Protein AF-A0A1V5YV78-F1 (afdb_monomer_lite)

Sequence (128 aa):
MWKCIFEYSPKGIAVPDFEVKQLAAEYVKYIDKHLKYDGWANYHEESPVFFYSTSNIFFALKERVAIGELSCDSLIFRFNGKDISINEYGAITDWPEGFCDIETQLCESTLRAASARRRVKIFEAEDR

Foldseek 3Di:
DAAAEEEADQPADEDDLVCLLVVLVVVLVVLCVVVVPDPPPCPPPDHHYHYYNAQSNLVSNLVCLLVPSDPQVRYWYHYPNDTFGAHSNSDGPPDDPPRSCVVVVVVVVVVVVVVVVVVVVVVVVVVD

Radius of gyration: 19.91 Å; chains: 1; bounding box: 60×26×55 Å

Structure (mmCIF, N/CA/C/O backbone):
data_AF-A0A1V5YV78-F1
#
_entry.id   AF-A0A1V5YV78-F1
#
loop_
_atom_site.group_PDB
_atom_site.id
_atom_site.type_symbol
_atom_site.label_atom_id
_atom_site.label_alt_id
_atom_site.label_comp_id
_atom_site.label_asym_id
_atom_site.label_entity_id
_atom_site.label_seq_id
_atom_site.pdbx_PDB_ins_code
_atom_site.Cartn_x
_atom_site.Cartn_y
_atom_site.Cartn_z
_atom_site.occupancy
_atom_site.B_iso_or_equiv
_atom_site.auth_seq_id
_atom_site.auth_comp_id
_atom_site.auth_asym_id
_atom_site.auth_atom_id
_atom_site.pdbx_PDB_model_num
ATOM 1 N N . MET A 1 1 ? -19.103 -4.126 11.417 1.00 70.00 1 MET A N 1
ATOM 2 C CA . MET A 1 1 ? -17.849 -4.097 12.198 1.00 70.00 1 MET A CA 1
ATOM 3 C C . MET A 1 1 ? -17.013 -2.969 11.631 1.00 70.00 1 MET A C 1
ATOM 5 O O . MET A 1 1 ? -16.877 -2.915 10.416 1.00 70.00 1 MET A O 1
ATOM 9 N N . TRP A 1 2 ? -16.570 -2.045 12.477 1.00 84.69 2 TRP A N 1
ATOM 10 C CA . TRP A 1 2 ? -15.800 -0.870 12.071 1.00 84.69 2 TRP A CA 1
ATOM 11 C C . TRP A 1 2 ? -14.431 -1.282 11.514 1.00 84.69 2 TRP A C 1
ATOM 13 O O . TRP A 1 2 ? -13.787 -2.163 12.086 1.00 84.69 2 TRP A O 1
ATOM 23 N N . LYS A 1 3 ? -14.009 -0.676 10.398 1.00 90.12 3 LYS A N 1
ATOM 24 C CA . LYS A 1 3 ? -12.705 -0.914 9.763 1.00 90.12 3 LYS A CA 1
ATOM 25 C C . LYS A 1 3 ? -12.141 0.388 9.205 1.00 90.12 3 LYS A C 1
ATOM 27 O O . LYS A 1 3 ? -12.896 1.235 8.745 1.00 90.12 3 LYS A O 1
ATOM 32 N N . CYS A 1 4 ? -10.822 0.520 9.156 1.00 94.94 4 CYS A N 1
ATOM 33 C CA . CYS A 1 4 ? -10.189 1.586 8.382 1.00 94.94 4 CYS A CA 1
ATOM 34 C C . CYS A 1 4 ? -10.087 1.190 6.910 1.00 94.94 4 CYS A C 1
ATOM 36 O O . CYS A 1 4 ? -9.495 0.163 6.580 1.00 94.94 4 CYS A O 1
ATOM 38 N N . ILE A 1 5 ? -10.620 2.016 6.017 1.00 96.81 5 ILE A N 1
ATOM 39 C CA . ILE A 1 5 ? -10.534 1.799 4.575 1.00 96.81 5 ILE A CA 1
ATOM 40 C C . ILE A 1 5 ? -9.398 2.659 4.026 1.00 96.81 5 ILE A C 1
ATOM 42 O O . ILE A 1 5 ? -9.388 3.875 4.201 1.00 96.81 5 ILE A O 1
ATOM 46 N N . PHE A 1 6 ? -8.452 2.036 3.334 1.00 98.00 6 PHE A N 1
ATOM 47 C CA . PHE A 1 6 ? -7.372 2.722 2.632 1.00 98.00 6 PHE A CA 1
ATOM 48 C C . PHE A 1 6 ? -7.597 2.572 1.135 1.00 98.00 6 PHE A C 1
ATOM 50 O O . PHE A 1 6 ? -7.525 1.469 0.599 1.00 98.00 6 PHE A O 1
ATOM 57 N N . GLU A 1 7 ? -7.897 3.669 0.454 1.00 98.06 7 GLU A N 1
ATOM 58 C CA . GLU A 1 7 ? -8.224 3.674 -0.964 1.00 98.06 7 GLU A CA 1
ATOM 59 C C . GLU A 1 7 ? -7.041 4.136 -1.809 1.00 98.06 7 GLU A C 1
ATOM 61 O O . GLU A 1 7 ? -6.530 5.245 -1.637 1.00 98.06 7 GLU A O 1
ATOM 66 N N . TYR A 1 8 ? -6.629 3.288 -2.752 1.00 97.88 8 TYR A N 1
ATOM 67 C CA . TYR A 1 8 ? -5.649 3.634 -3.769 1.00 97.88 8 TYR A CA 1
ATOM 68 C C . TYR A 1 8 ? -6.337 4.399 -4.896 1.00 97.88 8 TYR A C 1
ATOM 70 O O . TYR A 1 8 ? -7.199 3.869 -5.599 1.00 97.88 8 TYR A O 1
ATOM 78 N N . SER A 1 9 ? -5.985 5.673 -5.034 1.00 96.44 9 SER A N 1
ATOM 79 C CA . SER A 1 9 ? -6.666 6.613 -5.915 1.00 96.44 9 SER A CA 1
ATOM 80 C C . SER A 1 9 ? -5.701 7.676 -6.437 1.00 96.44 9 SER A C 1
ATOM 82 O O . SER A 1 9 ? -4.895 8.204 -5.670 1.00 96.44 9 SER A O 1
ATOM 84 N N . PRO A 1 10 ? -5.826 8.100 -7.709 1.00 93.88 10 PRO A N 1
ATOM 85 C CA . PRO A 1 10 ? -5.000 9.173 -8.268 1.00 93.88 10 PRO A CA 1
ATOM 86 C C . PRO A 1 10 ? -5.218 10.529 -7.580 1.00 93.88 10 PRO A C 1
ATOM 88 O O . PRO A 1 10 ? -4.406 11.434 -7.739 1.00 93.88 10 PRO A O 1
ATOM 91 N N . LYS A 1 11 ? -6.312 10.689 -6.825 1.00 94.19 11 LYS A N 1
ATOM 92 C CA . LYS A 1 11 ? -6.609 11.900 -6.041 1.00 94.19 11 LYS A CA 1
ATOM 93 C C . LYS A 1 11 ? -6.129 11.805 -4.588 1.00 94.19 11 LYS A C 1
ATOM 95 O O . LYS A 1 11 ? -6.386 12.719 -3.810 1.00 94.19 11 LYS A O 1
ATOM 100 N N . GLY A 1 12 ? -5.504 10.691 -4.211 1.00 96.25 12 GLY A N 1
ATOM 101 C CA . GLY A 1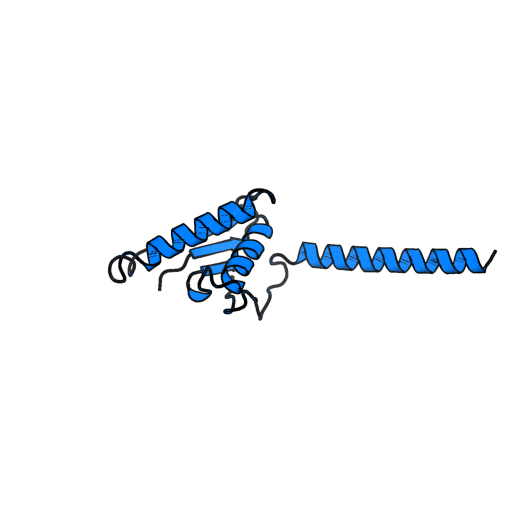 12 ? -5.027 10.450 -2.859 1.00 96.25 12 GLY A CA 1
ATOM 102 C C . GLY A 1 12 ? -3.738 11.195 -2.525 1.00 96.25 12 GLY A C 1
ATOM 103 O O . GLY A 1 12 ? -3.035 11.715 -3.395 1.00 96.25 12 GLY A O 1
ATOM 104 N N . ILE A 1 13 ? -3.409 11.207 -1.240 1.00 96.88 13 ILE A N 1
ATOM 105 C CA . ILE A 1 13 ? -2.185 11.809 -0.717 1.00 96.88 13 ILE A CA 1
ATOM 106 C C . ILE A 1 13 ? -0.989 10.955 -1.153 1.00 96.88 13 ILE A C 1
ATOM 108 O O . ILE A 1 13 ? -1.032 9.726 -1.079 1.00 96.88 13 ILE A O 1
ATOM 112 N N . ALA A 1 14 ? 0.074 11.603 -1.623 1.00 97.12 14 ALA A N 1
ATOM 113 C CA . ALA A 1 14 ? 1.352 10.944 -1.852 1.00 97.12 14 ALA A CA 1
ATOM 114 C C . ALA A 1 14 ? 2.155 10.963 -0.549 1.00 97.12 14 ALA A C 1
ATOM 116 O O . ALA A 1 14 ? 2.296 12.018 0.070 1.00 97.12 14 ALA A O 1
ATOM 117 N N . VAL A 1 15 ? 2.676 9.810 -0.137 1.00 96.31 15 VAL A N 1
ATOM 118 C CA . VAL A 1 15 ? 3.473 9.685 1.091 1.00 96.31 15 VAL A CA 1
ATOM 119 C C . VAL A 1 15 ? 4.946 9.556 0.711 1.00 96.31 15 VAL A C 1
ATOM 121 O O . VAL A 1 15 ? 5.270 8.694 -0.106 1.00 96.31 15 VAL A O 1
ATOM 124 N N . PRO A 1 16 ? 5.859 10.362 1.273 1.00 96.12 16 PRO A N 1
ATOM 125 C CA . PRO A 1 16 ? 7.292 10.163 1.087 1.00 96.12 16 PRO A CA 1
ATOM 126 C C . PRO A 1 16 ? 7.791 8.872 1.752 1.00 96.12 16 PRO A C 1
ATOM 128 O O . PRO A 1 16 ? 7.380 8.522 2.860 1.00 96.12 16 PRO A O 1
ATOM 131 N N . ASP A 1 17 ? 8.751 8.193 1.124 1.00 94.44 17 ASP A N 1
ATOM 132 C CA . ASP A 1 17 ? 9.270 6.907 1.620 1.00 94.44 17 ASP A CA 1
ATOM 133 C C . ASP A 1 17 ? 9.911 6.997 3.014 1.00 94.44 17 ASP A C 1
ATOM 135 O O . ASP A 1 17 ? 9.876 6.038 3.783 1.00 94.44 17 ASP A O 1
ATOM 139 N N . PHE A 1 18 ? 10.470 8.155 3.372 1.00 95.88 18 PHE A N 1
ATOM 140 C CA . PHE A 1 18 ? 11.075 8.377 4.688 1.00 95.88 18 PHE A CA 1
ATOM 141 C C . PHE A 1 18 ? 10.044 8.629 5.805 1.00 95.88 18 PHE A C 1
ATOM 143 O O . PHE A 1 18 ? 10.411 8.586 6.976 1.00 95.88 18 PHE A O 1
ATOM 150 N N . GLU A 1 19 ? 8.765 8.835 5.473 1.00 96.69 19 GLU A N 1
ATOM 151 C CA . GLU A 1 19 ? 7.679 9.079 6.440 1.00 96.69 19 GLU A CA 1
ATOM 152 C C . GLU A 1 19 ? 6.735 7.876 6.579 1.00 96.69 19 GLU A C 1
ATOM 154 O O . GLU A 1 19 ? 6.080 7.702 7.609 1.00 96.69 19 GLU A O 1
ATOM 159 N N . VAL A 1 20 ? 6.689 6.995 5.573 1.00 97.19 20 VAL A N 1
ATOM 160 C CA . VAL A 1 20 ? 5.671 5.938 5.462 1.00 97.19 20 VAL A CA 1
ATOM 161 C C . VAL A 1 20 ? 5.620 4.995 6.668 1.00 97.19 20 VAL A C 1
ATOM 163 O O . VAL A 1 20 ? 4.541 4.606 7.119 1.00 97.19 20 VAL A O 1
ATOM 166 N N . LYS A 1 21 ? 6.778 4.655 7.248 1.00 96.75 21 LYS A N 1
ATOM 167 C CA . LYS A 1 21 ? 6.849 3.760 8.414 1.00 96.75 21 LYS A CA 1
ATOM 168 C C . LYS A 1 21 ? 6.295 4.404 9.677 1.00 96.75 21 LYS A C 1
ATOM 170 O O . LYS A 1 21 ? 5.683 3.696 10.482 1.00 96.75 21 LYS A O 1
ATOM 175 N N . GLN A 1 22 ? 6.521 5.707 9.847 1.00 97.62 22 GLN A N 1
ATOM 176 C CA . GLN A 1 22 ? 5.971 6.473 10.958 1.00 97.62 22 GLN A CA 1
ATOM 177 C C . GLN A 1 22 ? 4.455 6.596 10.802 1.00 97.62 22 GLN A C 1
ATOM 179 O O . GLN A 1 22 ? 3.728 6.265 11.735 1.00 97.62 22 GLN A O 1
ATOM 184 N N . LEU A 1 23 ? 3.985 6.966 9.611 1.00 97.88 23 LEU A N 1
ATOM 185 C CA . LEU A 1 23 ? 2.559 7.079 9.315 1.00 97.88 23 LEU A CA 1
ATOM 186 C C . LEU A 1 23 ? 1.814 5.755 9.558 1.00 97.88 23 LEU A C 1
ATOM 188 O O . LEU A 1 23 ? 0.774 5.734 10.211 1.00 97.88 23 LEU A O 1
ATOM 192 N N . ALA A 1 24 ? 2.369 4.623 9.115 1.00 97.75 24 ALA A N 1
ATOM 193 C CA . ALA A 1 24 ? 1.789 3.309 9.394 1.00 97.75 24 ALA A CA 1
ATOM 194 C C . ALA A 1 24 ? 1.697 3.015 10.905 1.00 97.75 24 ALA A C 1
ATOM 196 O O . ALA A 1 24 ? 0.696 2.472 11.367 1.00 97.75 24 ALA A O 1
ATOM 197 N N . ALA A 1 25 ? 2.702 3.407 11.696 1.00 97.50 25 ALA A N 1
ATOM 198 C CA . ALA A 1 25 ? 2.667 3.249 13.152 1.00 97.50 25 ALA A CA 1
ATOM 199 C C . ALA A 1 25 ? 1.625 4.166 13.824 1.00 97.50 25 ALA A C 1
ATOM 201 O O . ALA A 1 25 ? 1.020 3.791 14.831 1.00 97.50 25 ALA A O 1
ATOM 202 N N . GLU A 1 26 ? 1.390 5.360 13.280 1.00 97.50 26 GLU A N 1
ATOM 203 C CA . GLU A 1 26 ? 0.309 6.248 13.723 1.00 97.50 26 GLU A CA 1
ATOM 204 C C . GLU A 1 26 ? -1.066 5.636 13.434 1.00 97.50 26 GLU A C 1
ATOM 206 O O . GLU A 1 26 ? -1.942 5.675 14.301 1.00 97.50 26 GLU A O 1
ATOM 211 N N . TYR A 1 27 ? -1.231 4.973 12.286 1.00 97.00 27 TYR A N 1
ATOM 212 C CA . TYR A 1 27 ? -2.450 4.227 11.975 1.00 97.00 27 TYR A CA 1
ATOM 213 C C . TYR A 1 27 ? -2.702 3.052 12.909 1.00 97.00 27 TYR A C 1
ATOM 215 O O . TYR A 1 27 ? -3.842 2.869 13.328 1.00 97.00 27 TYR A O 1
ATOM 223 N N . VAL A 1 28 ? -1.664 2.303 13.292 1.00 96.06 28 VAL A N 1
ATOM 224 C CA . VAL A 1 28 ? -1.797 1.245 14.307 1.00 96.06 28 VAL A CA 1
ATOM 225 C C . VAL A 1 28 ? -2.374 1.825 15.597 1.00 96.06 28 VAL A C 1
ATOM 227 O O . VAL A 1 28 ? -3.389 1.341 16.087 1.00 96.06 28 VAL A O 1
ATOM 230 N N . LYS A 1 29 ? -1.805 2.927 16.106 1.00 94.62 29 LYS A N 1
ATOM 231 C CA . LYS A 1 29 ? -2.306 3.600 17.320 1.00 94.62 29 LYS A CA 1
ATOM 232 C C . LYS A 1 29 ? -3.740 4.104 17.159 1.00 94.62 29 LYS A C 1
ATOM 234 O O . LYS A 1 29 ? -4.534 3.996 18.093 1.00 94.62 29 LYS A O 1
ATOM 239 N N . TYR A 1 30 ? -4.058 4.684 16.002 1.00 92.62 30 TYR A N 1
ATOM 240 C CA . TYR A 1 30 ? -5.396 5.177 15.689 1.00 92.62 30 TYR A CA 1
ATOM 241 C C . TYR A 1 30 ? -6.416 4.035 15.714 1.00 92.62 30 TYR A C 1
ATOM 243 O O . TYR A 1 30 ? -7.412 4.133 16.427 1.00 92.62 30 TYR A O 1
ATOM 251 N N . ILE A 1 31 ? -6.146 2.941 15.005 1.00 91.69 31 ILE A N 1
ATOM 252 C CA . ILE A 1 31 ? -7.025 1.770 14.927 1.00 91.69 31 ILE A CA 1
ATOM 253 C C . ILE A 1 31 ? -7.194 1.138 16.309 1.00 91.69 31 ILE A C 1
ATOM 255 O O . ILE A 1 31 ? -8.321 0.956 16.765 1.00 91.69 31 ILE A O 1
ATOM 259 N N . ASP A 1 32 ? -6.096 0.904 17.027 1.00 88.69 32 ASP A N 1
ATOM 260 C CA . ASP A 1 32 ? -6.117 0.350 18.382 1.00 88.69 32 ASP A CA 1
ATOM 261 C C . ASP A 1 32 ? -6.994 1.160 19.333 1.00 88.69 32 ASP A C 1
ATOM 263 O O . ASP A 1 32 ? -7.732 0.592 20.139 1.00 88.69 32 ASP A O 1
ATOM 267 N N . LYS A 1 33 ? -6.928 2.493 19.250 1.00 86.50 33 LYS A N 1
ATOM 268 C CA . LYS A 1 33 ? -7.750 3.378 20.077 1.00 86.50 33 LYS A CA 1
ATOM 269 C C . LYS A 1 33 ? -9.243 3.173 19.800 1.00 86.50 33 LYS A C 1
ATOM 271 O O . LYS A 1 33 ? -10.003 3.093 20.759 1.00 86.50 33 LYS A O 1
ATOM 276 N N . HIS A 1 34 ? -9.646 3.058 18.534 1.00 82.06 34 HIS A N 1
ATOM 277 C CA . HIS A 1 34 ? -11.054 2.879 18.145 1.00 82.06 34 HIS A CA 1
ATOM 278 C C . HIS A 1 34 ? -11.563 1.451 18.396 1.00 82.06 34 HIS A C 1
ATOM 280 O O . HIS A 1 34 ? -12.759 1.252 18.588 1.00 82.06 34 HIS A O 1
ATOM 286 N N . LEU A 1 35 ? -10.671 0.457 18.451 1.00 78.81 35 LEU A N 1
ATOM 287 C CA . LEU A 1 35 ? -11.031 -0.918 18.810 1.00 78.81 35 LEU A CA 1
ATOM 288 C C . LEU A 1 35 ? -11.086 -1.154 20.330 1.00 78.81 35 LEU A C 1
ATOM 290 O O . LEU A 1 35 ? -11.900 -1.950 20.791 1.00 78.81 35 LEU A O 1
ATOM 294 N N . LYS A 1 36 ? -10.226 -0.490 21.119 1.00 69.31 36 LYS A N 1
ATOM 295 C CA . LYS A 1 36 ? -10.152 -0.651 22.588 1.00 69.31 36 LYS A CA 1
ATOM 296 C C . LYS A 1 36 ? -11.188 0.181 23.345 1.00 69.31 36 LYS A C 1
ATOM 298 O O . LYS A 1 36 ? -11.625 -0.242 24.413 1.00 69.31 36 LYS A O 1
ATOM 303 N N . TYR A 1 37 ? -11.562 1.351 22.828 1.00 59.59 37 TYR A N 1
ATOM 304 C CA . TYR A 1 37 ? -12.576 2.210 23.438 1.00 59.59 37 TYR A CA 1
ATOM 305 C C . TYR A 1 37 ? -13.947 1.953 22.788 1.00 59.59 37 TYR A C 1
ATOM 307 O O . TYR A 1 37 ? -14.239 2.458 21.711 1.00 59.59 37 TYR A O 1
ATOM 315 N N . ASP A 1 38 ? -14.761 1.167 23.498 1.00 50.84 38 ASP A N 1
ATOM 316 C CA . ASP A 1 38 ? -16.199 0.906 23.326 1.00 50.84 38 ASP A CA 1
ATOM 317 C C . ASP A 1 38 ? -16.684 0.021 22.163 1.00 50.84 38 ASP A C 1
ATOM 319 O O . ASP A 1 38 ? -17.126 0.474 21.107 1.00 50.84 38 ASP A O 1
ATOM 323 N N . GLY A 1 39 ? -16.846 -1.270 22.480 1.00 50.12 39 GLY A N 1
ATOM 324 C CA . GLY A 1 39 ? -17.637 -2.239 21.708 1.00 50.12 39 GLY A CA 1
ATOM 325 C C . GLY A 1 39 ? -19.151 -1.958 21.626 1.00 50.12 39 GLY A C 1
ATOM 326 O O . GLY A 1 39 ? -19.878 -2.786 21.085 1.00 50.12 39 GLY A O 1
ATOM 327 N N . TRP A 1 40 ? -19.633 -0.817 22.139 1.00 47.94 40 TRP A N 1
ATOM 328 C CA . TRP A 1 40 ? -21.029 -0.358 22.027 1.00 47.94 40 TRP A CA 1
ATOM 329 C C . TRP A 1 40 ? -21.182 1.033 21.377 1.00 47.94 40 TRP A C 1
ATOM 331 O O . TRP A 1 40 ? -22.211 1.280 20.755 1.00 47.94 40 TRP A O 1
ATOM 341 N N . ALA A 1 4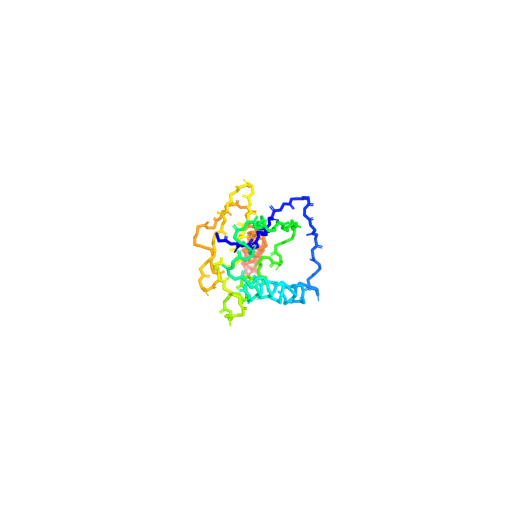1 ? -20.180 1.922 21.452 1.00 51.78 41 ALA A N 1
ATOM 342 C CA . ALA A 1 41 ? -20.262 3.282 20.897 1.00 51.78 41 ALA A CA 1
ATOM 343 C C . ALA A 1 41 ? -19.965 3.338 19.385 1.00 51.78 41 ALA A C 1
ATOM 345 O O . ALA A 1 41 ? -20.593 4.108 18.663 1.00 51.78 41 ALA A O 1
ATOM 346 N N . ASN A 1 42 ? -19.098 2.453 18.878 1.00 52.88 42 ASN A N 1
ATOM 347 C CA . ASN A 1 42 ? -18.655 2.477 17.474 1.00 52.88 42 ASN A CA 1
ATOM 348 C C . ASN A 1 42 ? -19.496 1.583 16.544 1.00 52.88 42 ASN A C 1
ATOM 350 O O . ASN A 1 42 ? -19.141 1.372 15.386 1.00 52.88 42 ASN A O 1
ATOM 354 N N . TYR A 1 43 ? -20.627 1.048 17.021 1.00 52.19 43 TYR A N 1
ATOM 355 C CA . TYR A 1 43 ? -21.522 0.225 16.192 1.00 52.19 43 TYR A CA 1
ATOM 356 C C . TYR A 1 43 ? -22.220 1.037 15.086 1.00 52.19 43 TYR A C 1
ATOM 358 O O . TYR A 1 43 ? -22.679 0.465 14.097 1.00 52.19 43 TYR A O 1
ATOM 366 N N . HIS A 1 44 ? -22.277 2.362 15.253 1.00 54.56 44 HIS A N 1
ATOM 367 C CA . HIS A 1 44 ? -22.906 3.308 14.330 1.00 54.56 44 HIS A CA 1
ATOM 368 C C . HIS A 1 44 ? -21.918 4.279 13.669 1.00 54.56 44 HIS A C 1
ATOM 370 O O . HIS A 1 44 ? -22.350 5.114 12.878 1.00 54.56 44 HIS A O 1
ATOM 376 N N . GLU A 1 45 ? -20.617 4.190 13.968 1.00 70.81 45 GLU A N 1
ATOM 377 C CA . GLU A 1 45 ? -19.623 5.018 13.286 1.00 70.81 45 GLU A CA 1
ATOM 378 C C . GLU A 1 45 ? -19.340 4.478 11.884 1.00 70.81 45 GLU A C 1
ATOM 380 O O . GLU A 1 45 ? -19.087 3.285 11.680 1.00 70.81 45 GLU A O 1
ATOM 385 N N . GLU A 1 46 ? -19.366 5.383 10.908 1.00 80.25 46 GLU A N 1
ATOM 386 C CA . GLU A 1 46 ? -18.933 5.070 9.556 1.00 80.25 46 GLU A CA 1
ATOM 387 C C . GLU A 1 46 ? -17.437 4.739 9.553 1.00 80.25 46 GLU A C 1
ATOM 389 O O . GLU A 1 46 ? -16.620 5.374 10.220 1.00 80.25 46 GLU A O 1
ATOM 394 N N . SER A 1 47 ? -17.080 3.708 8.788 1.00 88.62 47 SER A N 1
ATOM 395 C CA . SER A 1 47 ? -15.689 3.307 8.597 1.00 88.62 47 SER A CA 1
ATOM 396 C C . SER A 1 47 ? -14.916 4.437 7.909 1.00 88.62 47 SER A C 1
ATOM 398 O O . SER A 1 47 ? -15.310 4.835 6.807 1.00 88.62 47 SER A O 1
ATOM 400 N N . PRO A 1 48 ? -13.838 4.970 8.514 1.00 92.88 48 PRO A N 1
ATOM 401 C CA . PRO A 1 48 ? -13.098 6.071 7.918 1.00 92.88 48 PRO A CA 1
ATOM 402 C C . PRO A 1 48 ? -12.425 5.620 6.622 1.00 92.88 48 PRO A C 1
ATOM 404 O O . PRO A 1 48 ? -11.931 4.494 6.522 1.00 92.88 48 PRO A O 1
ATOM 407 N N . VAL A 1 49 ? -12.382 6.524 5.641 1.00 95.62 49 VAL A N 1
ATOM 408 C CA . VAL A 1 49 ? -11.735 6.296 4.344 1.00 95.62 49 VAL A CA 1
ATOM 409 C C . VAL A 1 49 ? -10.553 7.246 4.190 1.00 95.62 49 VAL A C 1
ATOM 411 O O . VAL A 1 49 ? -10.709 8.466 4.253 1.00 95.62 49 VAL A O 1
ATOM 414 N N . PHE A 1 50 ? -9.370 6.685 3.959 1.00 97.31 50 PHE A N 1
ATOM 415 C CA . PHE A 1 50 ? -8.132 7.417 3.710 1.00 97.31 50 PHE A CA 1
ATOM 416 C C . PHE A 1 50 ? -7.682 7.194 2.270 1.00 97.31 50 PHE A C 1
ATOM 418 O O . PHE A 1 50 ? -7.548 6.055 1.833 1.00 97.31 50 PHE A O 1
ATOM 425 N N . PHE A 1 51 ? -7.424 8.273 1.534 1.00 97.94 51 PHE A N 1
ATOM 426 C CA . PHE A 1 51 ? -7.081 8.208 0.113 1.00 97.94 51 PHE A CA 1
ATOM 427 C C . PHE A 1 51 ? -5.583 8.399 -0.095 1.00 97.94 51 PHE A C 1
ATOM 429 O O . PHE A 1 51 ? -5.024 9.414 0.326 1.00 97.94 51 PHE A O 1
ATOM 436 N N . TYR A 1 52 ? -4.959 7.478 -0.824 1.00 98.06 52 TYR A N 1
ATOM 437 C CA . TYR A 1 52 ? -3.527 7.480 -1.105 1.00 98.06 52 TYR A CA 1
ATOM 438 C C . TYR A 1 52 ? -3.236 7.261 -2.587 1.00 98.06 52 TYR A C 1
ATOM 440 O O . TYR A 1 52 ? -3.905 6.468 -3.244 1.00 98.06 52 TYR A O 1
ATOM 448 N N . SER A 1 53 ? -2.238 7.969 -3.114 1.00 96.62 53 SER A N 1
ATOM 449 C CA . SER A 1 53 ? -1.811 7.876 -4.520 1.00 96.62 53 SER A CA 1
ATOM 450 C C . SER A 1 53 ? -0.480 7.147 -4.708 1.00 96.62 53 SER A C 1
ATOM 452 O O . SER A 1 53 ? -0.084 6.877 -5.842 1.00 96.62 53 SER A O 1
ATOM 454 N N . THR A 1 54 ? 0.191 6.767 -3.618 1.00 95.94 54 THR A N 1
ATOM 455 C CA . THR A 1 54 ? 1.441 5.995 -3.627 1.00 95.94 54 THR A CA 1
ATOM 456 C C . THR A 1 54 ? 1.242 4.614 -3.009 1.00 95.94 54 THR A C 1
ATOM 458 O O . THR A 1 54 ? 0.475 4.441 -2.065 1.00 95.94 54 THR A O 1
ATOM 461 N N . SER A 1 55 ? 1.946 3.616 -3.543 1.00 96.31 55 SER A N 1
ATOM 462 C CA . SER A 1 55 ? 1.839 2.211 -3.129 1.00 96.31 55 SER A CA 1
ATOM 463 C C . SER A 1 55 ? 2.455 1.929 -1.749 1.00 96.31 55 SER A C 1
ATOM 465 O O . SER A 1 55 ? 2.020 1.033 -1.024 1.00 96.31 55 SER A O 1
ATOM 467 N N . ASN A 1 56 ? 3.462 2.714 -1.362 1.00 96.69 56 ASN A N 1
ATOM 468 C CA . ASN A 1 56 ? 4.293 2.499 -0.179 1.00 96.69 56 ASN A CA 1
ATOM 469 C C . ASN A 1 56 ? 3.505 2.353 1.136 1.00 96.69 56 ASN A C 1
ATOM 471 O O . ASN A 1 56 ? 3.838 1.486 1.944 1.00 96.69 56 ASN A O 1
ATOM 475 N N . ILE A 1 57 ? 2.445 3.136 1.353 1.00 97.69 57 ILE A N 1
ATOM 476 C CA . ILE A 1 57 ? 1.622 3.045 2.569 1.00 97.69 57 ILE A CA 1
ATOM 477 C C . ILE A 1 57 ? 0.862 1.718 2.661 1.00 97.69 57 ILE A C 1
ATOM 479 O O . ILE A 1 57 ? 0.777 1.138 3.741 1.00 97.69 57 ILE A O 1
ATOM 483 N N . PHE A 1 58 ? 0.386 1.178 1.537 1.00 97.75 58 PHE A N 1
ATOM 484 C CA . PHE A 1 58 ? -0.283 -0.125 1.498 1.00 97.75 58 PHE A CA 1
ATOM 485 C C . PHE A 1 58 ? 0.695 -1.238 1.869 1.00 97.75 58 PHE A C 1
ATOM 487 O O . PHE A 1 58 ? 0.374 -2.102 2.683 1.00 97.75 58 PHE A O 1
ATOM 494 N N . PHE A 1 59 ? 1.921 -1.186 1.341 1.00 97.25 59 PHE A N 1
ATOM 495 C CA . PHE A 1 59 ? 2.980 -2.122 1.723 1.00 97.25 59 PHE A CA 1
ATOM 496 C C . PHE A 1 59 ? 3.379 -1.989 3.196 1.00 97.25 59 PHE A C 1
ATOM 498 O O . PHE A 1 59 ? 3.541 -3.007 3.867 1.00 97.25 59 PHE A O 1
ATOM 505 N N . ALA A 1 60 ? 3.472 -0.766 3.724 1.00 97.94 60 ALA A N 1
ATOM 506 C CA . ALA A 1 60 ? 3.773 -0.541 5.134 1.00 97.94 60 ALA A CA 1
ATOM 507 C C . ALA A 1 60 ? 2.666 -1.085 6.053 1.00 97.94 60 ALA A C 1
ATOM 509 O O . ALA A 1 60 ? 2.965 -1.727 7.053 1.00 97.94 60 ALA A O 1
ATOM 510 N N . LEU A 1 61 ? 1.387 -0.905 5.712 1.00 98.19 61 LEU A N 1
ATOM 511 C CA . LEU A 1 61 ? 0.271 -1.470 6.483 1.00 98.19 61 LEU A CA 1
ATOM 512 C C . LEU A 1 61 ? 0.246 -3.004 6.425 1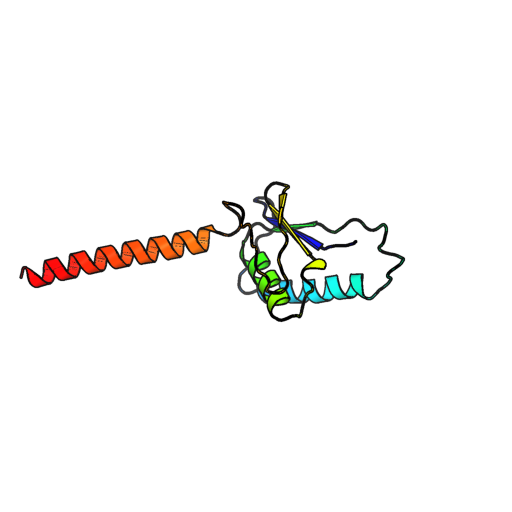.00 98.19 61 LEU A C 1
ATOM 514 O O . LEU A 1 61 ? 0.019 -3.647 7.449 1.00 98.19 61 LEU A O 1
ATOM 518 N N . LYS A 1 62 ? 0.544 -3.600 5.263 1.00 97.88 62 LYS A N 1
ATOM 519 C CA . LYS A 1 62 ? 0.718 -5.058 5.134 1.00 97.88 62 LYS A CA 1
ATOM 520 C C . LYS A 1 62 ? 1.844 -5.575 6.029 1.00 97.88 62 LYS A C 1
ATOM 522 O O . LYS A 1 62 ? 1.661 -6.600 6.676 1.00 97.88 62 LYS A O 1
ATOM 527 N N . GLU A 1 63 ? 2.971 -4.861 6.099 1.00 98.00 63 GLU A N 1
ATOM 528 C CA . GLU A 1 63 ? 4.076 -5.180 7.017 1.00 98.00 63 GLU A CA 1
ATOM 529 C C . GLU A 1 63 ? 3.582 -5.187 8.473 1.00 98.00 63 GLU A C 1
ATOM 531 O O . GLU A 1 63 ? 3.832 -6.161 9.177 1.00 98.00 63 GLU A O 1
ATOM 536 N N . ARG A 1 64 ? 2.810 -4.173 8.902 1.00 98.12 64 ARG A N 1
ATOM 537 C CA . ARG A 1 64 ? 2.227 -4.106 10.262 1.00 98.12 64 ARG A CA 1
ATOM 538 C C . ARG A 1 64 ? 1.313 -5.287 10.583 1.00 98.12 64 ARG A C 1
ATOM 540 O O . ARG A 1 64 ? 1.348 -5.787 11.706 1.00 98.12 64 ARG A O 1
ATOM 547 N N . VAL A 1 65 ? 0.529 -5.749 9.610 1.00 97.88 65 VAL A N 1
ATOM 548 C CA . VAL A 1 65 ? -0.289 -6.960 9.768 1.00 97.88 65 VAL A CA 1
ATOM 549 C C . VAL A 1 65 ? 0.585 -8.203 9.888 1.00 97.88 65 VAL A C 1
ATOM 551 O O . VAL A 1 65 ? 0.432 -8.961 10.840 1.00 97.88 65 VAL A O 1
ATOM 554 N N . ALA A 1 66 ? 1.553 -8.378 8.989 1.00 98.00 66 ALA A N 1
ATOM 555 C CA . ALA A 1 66 ? 2.420 -9.554 8.969 1.00 98.00 66 ALA A CA 1
ATOM 556 C C . ALA A 1 66 ? 3.246 -9.731 10.258 1.00 98.00 66 ALA A C 1
ATOM 558 O O . ALA A 1 66 ? 3.519 -10.859 10.663 1.00 98.00 66 ALA A O 1
ATOM 559 N N . ILE A 1 67 ? 3.638 -8.633 10.917 1.00 97.50 67 ILE A N 1
ATOM 560 C CA . ILE A 1 67 ? 4.360 -8.671 12.203 1.00 97.50 67 ILE A CA 1
ATOM 561 C C . ILE A 1 67 ? 3.433 -8.755 13.428 1.00 97.50 67 ILE A C 1
ATOM 563 O O . ILE A 1 67 ? 3.922 -8.809 14.554 1.00 97.50 67 ILE A O 1
ATOM 567 N N . GLY A 1 68 ? 2.111 -8.766 13.230 1.00 96.44 68 GLY A N 1
ATOM 568 C CA . GLY A 1 68 ? 1.116 -8.897 14.298 1.00 96.44 68 GLY A CA 1
ATOM 569 C C . GLY A 1 68 ? 0.823 -7.613 15.082 1.00 96.44 68 GLY A C 1
ATOM 570 O O . GLY A 1 68 ? 0.187 -7.679 16.131 1.00 96.44 68 GLY A O 1
ATOM 571 N N . GLU A 1 69 ? 1.261 -6.447 14.597 1.00 95.94 69 GLU A N 1
ATOM 572 C CA . GLU A 1 69 ? 0.944 -5.145 15.209 1.00 95.94 69 GLU A CA 1
ATOM 573 C C . GLU A 1 69 ? -0.455 -4.643 14.830 1.00 95.94 69 GLU A C 1
ATOM 575 O O . GLU A 1 69 ? -0.995 -3.759 15.491 1.00 95.94 69 GLU A O 1
ATOM 580 N N . LEU A 1 70 ? -1.041 -5.189 13.764 1.00 94.56 70 LEU A N 1
ATOM 581 C CA . LEU A 1 70 ? -2.344 -4.793 13.248 1.00 94.56 70 LEU A CA 1
ATOM 582 C C . LEU A 1 70 ? -3.157 -6.029 12.861 1.00 94.56 70 LEU A C 1
ATOM 584 O O . LEU A 1 70 ? -2.651 -6.924 12.191 1.00 94.56 70 LEU A O 1
ATOM 588 N N . SER A 1 71 ? -4.432 -6.088 13.249 1.00 94.38 71 SER A N 1
ATOM 589 C CA . SER A 1 71 ? -5.314 -7.174 12.802 1.00 94.38 71 SER A CA 1
ATOM 590 C C . SER A 1 71 ? -5.716 -6.968 11.341 1.00 94.38 71 SER A C 1
ATOM 592 O O . SER A 1 71 ? -6.155 -5.875 10.973 1.00 94.38 71 SER A O 1
ATOM 594 N N . CYS A 1 72 ? -5.650 -8.017 10.517 1.00 94.75 72 CYS A N 1
ATOM 595 C CA . CYS A 1 72 ? -6.131 -7.976 9.133 1.00 94.75 72 CYS A CA 1
ATOM 596 C C . CYS A 1 72 ? -7.632 -7.651 9.032 1.00 94.75 72 CYS A C 1
ATOM 598 O O . CYS A 1 72 ? -8.072 -7.068 8.047 1.00 94.75 72 CYS A O 1
ATOM 600 N N . ASP A 1 73 ? -8.414 -7.941 10.077 1.00 93.88 73 ASP A N 1
ATOM 601 C CA . ASP A 1 73 ? -9.842 -7.624 10.115 1.00 93.88 73 ASP A CA 1
ATOM 602 C C . ASP A 1 73 ? -10.133 -6.147 10.384 1.00 93.88 73 ASP A C 1
ATOM 604 O O . ASP A 1 73 ? -11.246 -5.693 10.123 1.00 93.88 73 ASP A O 1
ATOM 608 N N . SER A 1 74 ? -9.152 -5.393 10.883 1.00 93.38 74 SER A N 1
ATOM 609 C CA . SER A 1 74 ? -9.317 -3.988 11.273 1.00 93.38 74 SER A CA 1
ATOM 610 C C . SER A 1 74 ? -9.169 -2.992 10.121 1.00 93.38 74 SER A C 1
ATOM 612 O O . SER A 1 74 ? -9.446 -1.802 10.292 1.00 93.38 74 SER A O 1
ATOM 614 N N . LEU A 1 75 ? -8.757 -3.464 8.942 1.00 95.44 75 LEU A N 1
ATOM 615 C CA . LEU A 1 75 ? -8.560 -2.631 7.765 1.00 95.44 75 LEU A CA 1
ATOM 616 C C . LEU A 1 75 ? -9.064 -3.302 6.490 1.00 95.44 75 LEU A C 1
ATOM 618 O O . LEU A 1 75 ? -9.194 -4.522 6.413 1.00 95.44 75 LEU A O 1
ATOM 622 N N . ILE A 1 76 ? -9.331 -2.486 5.479 1.00 96.62 76 ILE A N 1
ATOM 623 C CA . ILE A 1 76 ? -9.632 -2.905 4.110 1.00 96.62 76 ILE A CA 1
ATOM 624 C C . ILE A 1 76 ? -8.832 -2.015 3.165 1.00 96.62 76 ILE A C 1
ATOM 626 O O . ILE A 1 76 ? -8.740 -0.804 3.373 1.00 96.62 76 ILE A O 1
ATOM 630 N N . PHE A 1 77 ? -8.277 -2.596 2.106 1.00 97.94 77 PHE A N 1
ATOM 631 C CA . PHE A 1 77 ? -7.785 -1.811 0.980 1.00 97.94 77 PHE A CA 1
ATOM 632 C C . PHE A 1 77 ? -8.887 -1.651 -0.054 1.00 97.94 77 PHE A C 1
ATOM 634 O O . PHE A 1 77 ? -9.719 -2.535 -0.222 1.00 97.94 77 PHE A O 1
ATOM 641 N N . ARG A 1 78 ? -8.906 -0.530 -0.762 1.00 97.81 78 ARG A N 1
ATOM 642 C CA . ARG A 1 78 ? -9.888 -0.260 -1.805 1.00 97.81 78 ARG A CA 1
ATOM 643 C C . ARG A 1 78 ? -9.198 0.212 -3.067 1.00 97.81 78 ARG A C 1
ATOM 645 O O . ARG A 1 78 ? -8.299 1.045 -3.017 1.00 97.81 78 ARG A O 1
ATOM 652 N N . PHE A 1 79 ? -9.641 -0.301 -4.204 1.00 97.75 79 PHE A N 1
ATOM 653 C CA . PHE A 1 79 ? -9.157 0.120 -5.511 1.00 97.75 79 PHE A CA 1
ATOM 654 C C . PHE A 1 79 ? -10.293 0.081 -6.520 1.00 97.75 79 PHE A C 1
ATOM 656 O O . PHE A 1 79 ? -10.963 -0.942 -6.662 1.00 97.75 79 PHE A O 1
ATOM 663 N N . ASN A 1 80 ? -10.536 1.197 -7.212 1.00 95.38 80 ASN A N 1
ATOM 664 C CA . ASN A 1 80 ? -11.634 1.327 -8.178 1.00 95.38 80 ASN A CA 1
ATOM 665 C C . ASN A 1 80 ? -12.994 0.872 -7.607 1.00 95.38 80 ASN A C 1
ATOM 667 O O . ASN A 1 80 ? -13.754 0.158 -8.262 1.00 95.38 80 ASN A O 1
ATOM 671 N N . GLY A 1 81 ? -13.274 1.244 -6.353 1.00 94.56 81 GLY A N 1
ATOM 672 C CA . GLY A 1 81 ? -14.505 0.877 -5.644 1.00 94.56 81 GLY A CA 1
ATOM 673 C C . GLY A 1 81 ? -14.607 -0.592 -5.218 1.00 94.56 81 GLY A C 1
ATOM 674 O O . GLY A 1 81 ? -15.632 -0.979 -4.662 1.00 94.56 81 GLY A O 1
ATOM 675 N N . LYS A 1 82 ? -13.579 -1.414 -5.458 1.00 95.56 82 LYS A N 1
ATOM 676 C CA . LYS A 1 82 ? -13.522 -2.807 -5.002 1.00 95.56 82 LYS A CA 1
ATOM 677 C C . LYS A 1 82 ? -12.723 -2.911 -3.714 1.00 95.56 82 LYS A C 1
ATOM 679 O O . LYS A 1 82 ? -11.598 -2.417 -3.649 1.00 95.56 82 LYS A O 1
ATOM 684 N N . ASP A 1 83 ? -13.301 -3.591 -2.734 1.00 96.88 83 ASP A N 1
ATOM 685 C CA . ASP A 1 83 ? -12.643 -3.894 -1.470 1.00 96.88 83 ASP A CA 1
ATOM 686 C C . ASP A 1 83 ? -11.734 -5.114 -1.627 1.00 96.88 83 ASP A C 1
ATOM 688 O O . ASP A 1 83 ? -12.110 -6.136 -2.202 1.00 96.88 83 ASP A O 1
ATOM 692 N N . ILE A 1 84 ? -10.523 -4.982 -1.107 1.00 97.38 84 ILE A N 1
ATOM 693 C CA . ILE A 1 84 ? -9.440 -5.949 -1.166 1.00 97.38 84 ILE A CA 1
ATOM 694 C C . ILE A 1 84 ? -9.080 -6.271 0.279 1.00 97.38 84 ILE A C 1
ATOM 696 O O . ILE A 1 84 ? -8.627 -5.409 1.040 1.00 97.38 84 ILE A O 1
ATOM 700 N N . SER A 1 85 ? -9.308 -7.522 0.660 1.00 96.38 85 SER A N 1
ATOM 701 C CA . SER A 1 85 ? -8.931 -8.020 1.979 1.00 96.38 85 SER A CA 1
ATOM 702 C C . SER A 1 85 ? -7.501 -8.548 1.949 1.00 96.38 85 SER A C 1
ATOM 704 O O . SER A 1 85 ? -7.028 -9.040 0.923 1.00 96.38 85 SER A O 1
ATOM 706 N N . ILE A 1 86 ? -6.830 -8.461 3.091 1.00 97.19 86 ILE A N 1
ATOM 707 C CA . ILE A 1 86 ? -5.560 -9.142 3.338 1.00 97.19 86 ILE A CA 1
ATOM 708 C C . ILE A 1 86 ? -5.763 -10.223 4.388 1.00 97.19 86 ILE A C 1
ATOM 710 O O . ILE A 1 86 ? -6.656 -10.112 5.225 1.00 97.19 86 ILE A O 1
ATOM 714 N N . ASN A 1 87 ? -4.944 -11.264 4.334 1.00 97.19 87 ASN A N 1
ATOM 715 C CA . ASN A 1 87 ? -4.924 -12.299 5.362 1.00 97.19 87 ASN A CA 1
ATOM 716 C C . ASN A 1 87 ? -3.995 -11.918 6.532 1.00 97.19 87 ASN A C 1
ATOM 718 O O . ASN A 1 87 ? -3.366 -10.855 6.537 1.00 97.19 87 ASN A O 1
ATOM 722 N N . GLU A 1 88 ? -3.882 -12.806 7.514 1.00 97.12 88 GLU A N 1
ATOM 723 C CA . GLU A 1 88 ? -3.052 -12.662 8.713 1.00 97.12 88 GLU A CA 1
ATOM 724 C C . GLU A 1 88 ? -1.548 -12.519 8.420 1.00 97.12 88 GLU A C 1
ATOM 726 O O . GLU A 1 88 ? -0.800 -12.012 9.250 1.00 97.12 88 GLU A O 1
ATOM 731 N N . TYR A 1 89 ? -1.101 -12.906 7.224 1.00 97.62 89 TYR A N 1
ATOM 732 C CA . TYR A 1 89 ? 0.278 -12.737 6.758 1.00 97.62 89 TYR A CA 1
ATOM 733 C C . TYR A 1 89 ? 0.484 -11.429 5.981 1.00 97.62 89 TYR A C 1
ATOM 735 O O . TYR A 1 89 ? 1.525 -11.231 5.352 1.00 97.62 89 TYR A O 1
ATOM 743 N N . GLY A 1 90 ? -0.521 -10.549 5.960 1.00 96.06 90 GLY A N 1
ATOM 744 C CA . GLY A 1 90 ? -0.510 -9.318 5.176 1.00 96.06 90 GLY A CA 1
ATOM 745 C C . GLY A 1 90 ? -0.548 -9.561 3.665 1.00 96.06 90 GLY A C 1
ATOM 746 O O . GLY A 1 90 ? -0.201 -8.662 2.901 1.00 96.06 90 GLY A O 1
ATOM 747 N N . ALA A 1 91 ? -0.930 -10.752 3.199 1.00 96.38 91 ALA A N 1
ATOM 748 C CA . ALA A 1 91 ? -0.970 -11.091 1.779 1.00 96.38 91 ALA A CA 1
ATOM 749 C C . ALA A 1 91 ? -2.349 -10.809 1.164 1.00 96.38 91 ALA A C 1
ATOM 751 O O . ALA A 1 91 ? -3.378 -11.020 1.801 1.00 96.38 91 ALA A O 1
ATOM 752 N N . ILE A 1 92 ? -2.354 -10.367 -0.098 1.00 96.00 92 ILE A N 1
ATOM 753 C CA . ILE A 1 92 ? -3.553 -10.278 -0.943 1.00 96.00 92 ILE A CA 1
ATOM 754 C C . ILE A 1 92 ? -3.553 -11.530 -1.823 1.00 96.00 92 ILE A C 1
ATOM 756 O O . ILE A 1 92 ? -2.618 -11.710 -2.603 1.00 96.00 92 ILE A O 1
ATOM 760 N N . THR A 1 93 ? -4.554 -12.399 -1.680 1.00 91.00 93 THR A N 1
ATOM 761 C CA . THR A 1 93 ? -4.644 -13.656 -2.448 1.00 91.00 93 THR A CA 1
ATOM 762 C C . THR A 1 93 ? -5.067 -13.411 -3.890 1.00 91.00 93 THR A C 1
ATOM 764 O O . THR A 1 93 ? -4.442 -13.924 -4.813 1.00 91.00 93 THR A O 1
ATOM 767 N N . ASP A 1 94 ? -6.081 -12.569 -4.078 1.00 90.94 94 ASP A N 1
ATOM 768 C CA . ASP A 1 94 ? -6.650 -12.229 -5.381 1.00 90.94 94 ASP A CA 1
ATOM 769 C C . ASP A 1 94 ? -6.230 -10.809 -5.759 1.00 90.94 94 ASP A C 1
ATOM 771 O O . ASP A 1 94 ? -7.002 -9.854 -5.659 1.00 90.94 94 ASP A O 1
ATOM 775 N N . TRP A 1 95 ? -4.949 -10.662 -6.112 1.00 93.50 95 TRP A N 1
ATOM 776 C CA . TRP A 1 95 ? -4.335 -9.362 -6.375 1.00 93.50 95 TRP A CA 1
ATOM 777 C C . TRP A 1 95 ? -4.950 -8.688 -7.613 1.00 93.50 95 TRP A C 1
ATOM 779 O O . TRP A 1 95 ? -4.812 -9.220 -8.718 1.00 93.50 95 TRP A O 1
ATOM 789 N N . PRO A 1 96 ? -5.606 -7.518 -7.481 1.00 94.88 96 PRO A N 1
ATOM 790 C CA . PRO A 1 96 ? -6.2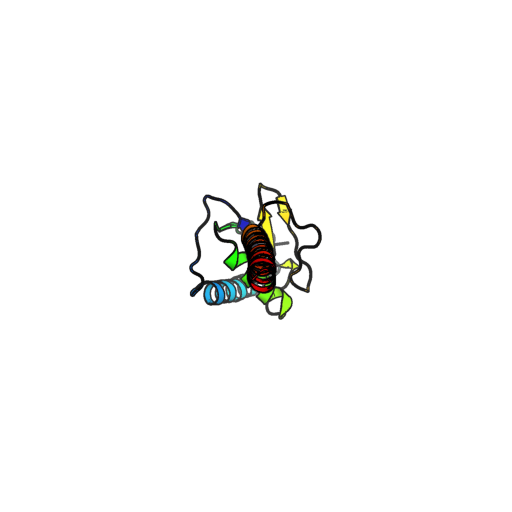07 -6.853 -8.632 1.00 94.88 96 PRO A CA 1
ATOM 791 C C . PRO A 1 96 ? -5.150 -6.267 -9.568 1.00 94.88 96 PRO A C 1
ATOM 793 O O . PRO A 1 96 ? -4.209 -5.614 -9.121 1.00 94.88 96 PRO A O 1
ATOM 796 N N . GLU A 1 97 ? -5.347 -6.438 -10.873 1.00 92.94 97 GLU A N 1
ATOM 797 C CA . GLU A 1 97 ? -4.507 -5.813 -11.898 1.00 92.94 97 GLU A CA 1
ATOM 798 C C . GLU A 1 97 ? -4.466 -4.283 -11.722 1.00 92.94 97 GLU A C 1
ATOM 800 O O . GLU A 1 97 ? -5.512 -3.639 -11.593 1.00 92.94 97 GLU A O 1
ATOM 805 N N . GLY A 1 98 ? -3.262 -3.704 -11.700 1.00 92.38 98 GLY A N 1
ATOM 806 C CA . GLY A 1 98 ? -3.028 -2.265 -11.543 1.00 92.38 98 GLY A CA 1
ATOM 807 C C . GLY A 1 98 ? -2.992 -1.758 -10.096 1.00 92.38 98 GLY A C 1
ATOM 808 O O . GLY A 1 98 ? -2.750 -0.570 -9.872 1.00 92.38 98 GLY A O 1
ATOM 809 N N . PHE A 1 99 ? -3.233 -2.610 -9.096 1.00 95.94 99 PHE A N 1
ATOM 810 C CA . PHE A 1 99 ? -3.133 -2.215 -7.691 1.00 95.94 99 PHE A CA 1
ATOM 811 C C . PHE A 1 99 ? -1.694 -2.370 -7.187 1.00 95.94 99 PHE A C 1
ATOM 813 O O . PHE A 1 99 ? -1.283 -3.476 -6.861 1.00 95.94 99 PHE A O 1
ATOM 820 N N . CYS A 1 100 ? -0.931 -1.281 -7.059 1.00 94.00 100 CYS A N 1
ATOM 821 C CA . CYS A 1 100 ? 0.411 -1.309 -6.446 1.00 94.00 100 CYS A CA 1
ATOM 822 C C . CYS A 1 100 ? 1.363 -2.387 -7.030 1.00 94.00 100 CYS A C 1
ATOM 824 O O . CYS A 1 100 ? 2.119 -3.016 -6.289 1.00 94.00 100 CYS A O 1
ATOM 826 N N . ASP A 1 101 ? 1.285 -2.660 -8.334 1.00 92.31 101 ASP A N 1
ATOM 827 C CA . ASP A 1 101 ? 2.013 -3.744 -9.012 1.00 92.31 101 ASP A CA 1
ATOM 828 C C . ASP A 1 101 ? 3.120 -3.243 -9.959 1.00 92.31 101 ASP A C 1
ATOM 830 O O . ASP A 1 101 ? 4.034 -4.000 -10.313 1.00 92.31 101 ASP A O 1
ATOM 834 N N . ILE A 1 102 ? 3.082 -1.961 -10.330 1.00 93.38 102 ILE A N 1
ATOM 835 C CA . ILE A 1 102 ? 3.971 -1.375 -11.334 1.00 93.38 102 ILE A CA 1
ATOM 836 C C . ILE A 1 102 ? 5.446 -1.436 -10.928 1.00 93.38 102 ILE A C 1
ATOM 838 O O . ILE A 1 102 ? 6.297 -1.727 -11.766 1.00 93.38 102 ILE A O 1
ATOM 842 N N . GLU A 1 103 ? 5.785 -1.235 -9.655 1.00 91.06 103 GLU A N 1
ATOM 843 C CA . GLU A 1 103 ? 7.173 -1.259 -9.183 1.00 91.06 103 GLU A CA 1
ATOM 844 C C . GLU A 1 103 ? 7.799 -2.645 -9.364 1.00 91.06 103 GLU A C 1
ATOM 846 O O . GLU A 1 103 ? 8.957 -2.767 -9.775 1.00 91.06 103 GLU A O 1
ATOM 851 N N . THR A 1 104 ? 7.018 -3.701 -9.127 1.00 89.62 104 THR A N 1
ATOM 852 C CA . THR A 1 104 ? 7.472 -5.086 -9.312 1.00 89.62 104 THR A CA 1
ATOM 853 C C . THR A 1 104 ? 7.648 -5.397 -10.795 1.00 89.62 104 THR A C 1
ATOM 855 O O . THR A 1 104 ? 8.694 -5.918 -11.191 1.00 89.62 104 THR A O 1
ATOM 858 N N . GLN A 1 105 ? 6.686 -5.001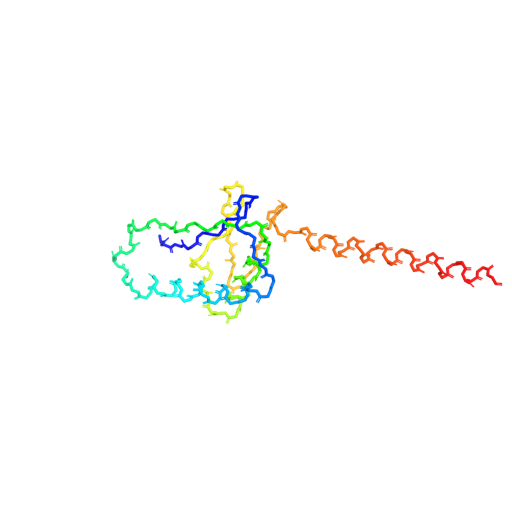 -11.631 1.00 93.44 105 GLN A N 1
ATOM 859 C CA . GLN A 1 105 ? 6.764 -5.183 -13.084 1.00 93.44 105 GLN A CA 1
ATOM 860 C C . GLN A 1 105 ? 7.957 -4.433 -13.696 1.00 93.44 105 GLN A C 1
ATOM 862 O O . GLN A 1 105 ? 8.683 -4.978 -14.533 1.00 93.44 105 GLN A O 1
ATOM 867 N N . LEU A 1 106 ? 8.204 -3.193 -13.264 1.00 95.44 106 LEU A N 1
ATOM 868 C CA . LEU A 1 106 ? 9.337 -2.388 -13.723 1.00 95.44 106 LEU A CA 1
ATOM 869 C C . LEU A 1 106 ? 10.674 -2.984 -13.277 1.00 95.44 106 LEU A C 1
ATOM 871 O O . LEU A 1 106 ? 11.616 -3.029 -14.076 1.00 95.44 106 LEU A O 1
ATOM 875 N N . CYS A 1 107 ? 10.766 -3.471 -12.037 1.00 95.25 107 CYS A N 1
ATOM 876 C CA . CYS A 1 107 ? 11.954 -4.160 -11.536 1.00 95.25 107 CYS A CA 1
ATOM 877 C C . CYS A 1 107 ? 12.254 -5.409 -12.377 1.00 95.25 107 CYS A C 1
ATOM 879 O O . CYS A 1 107 ? 13.364 -5.570 -12.893 1.00 95.25 107 CYS A O 1
ATOM 881 N N . GLU A 1 108 ? 11.246 -6.250 -12.607 1.00 96.19 108 GLU A N 1
ATOM 882 C CA . GLU A 1 108 ? 11.376 -7.449 -13.429 1.00 96.19 108 GLU A CA 1
ATOM 883 C C . GLU A 1 108 ? 11.797 -7.116 -14.867 1.00 96.19 108 GLU A C 1
ATOM 885 O O . GLU A 1 108 ? 12.756 -7.695 -15.391 1.00 96.19 108 GLU A O 1
ATOM 890 N N . SER A 1 109 ? 11.122 -6.155 -15.499 1.00 96.50 109 SER A N 1
ATOM 891 C CA . SER A 1 109 ? 11.439 -5.692 -16.853 1.00 96.50 109 SER A CA 1
ATOM 892 C C . SER A 1 109 ? 12.886 -5.201 -16.954 1.00 96.50 109 SER A C 1
ATOM 894 O O . SER A 1 109 ? 13.627 -5.585 -17.867 1.00 96.50 109 SER A O 1
ATOM 896 N N . THR A 1 110 ? 13.338 -4.437 -15.958 1.00 97.38 110 THR A N 1
ATOM 897 C CA . THR A 1 110 ? 14.716 -3.939 -15.870 1.00 97.38 110 THR A CA 1
ATOM 898 C C . THR A 1 110 ? 15.722 -5.086 -15.777 1.00 97.38 110 THR A C 1
ATOM 900 O O . THR A 1 110 ? 16.716 -5.098 -16.511 1.00 97.38 110 THR A O 1
ATOM 903 N N . LEU A 1 111 ? 15.465 -6.085 -14.928 1.00 96.56 111 LEU A N 1
ATOM 904 C CA . LEU A 1 111 ? 16.335 -7.254 -14.765 1.00 96.56 111 LEU A CA 1
ATOM 905 C C . LEU A 1 111 ? 16.412 -8.102 -16.040 1.00 96.56 111 LEU A C 1
ATOM 907 O O . LEU A 1 111 ? 17.505 -8.523 -16.443 1.00 96.56 111 LEU A O 1
ATOM 911 N N . ARG A 1 112 ? 15.275 -8.319 -16.711 1.00 95.62 112 ARG A N 1
ATOM 912 C CA . ARG A 1 112 ? 15.209 -9.021 -18.002 1.00 95.62 112 ARG A CA 1
ATOM 913 C C . ARG A 1 112 ? 16.032 -8.283 -19.062 1.00 95.62 112 ARG A C 1
ATOM 915 O O . ARG A 1 112 ? 16.899 -8.888 -19.697 1.00 95.62 112 ARG A O 1
ATOM 922 N N . ALA A 1 113 ? 15.830 -6.972 -19.203 1.00 96.12 113 ALA A N 1
ATOM 923 C CA . ALA A 1 113 ? 16.559 -6.143 -20.162 1.00 96.12 113 ALA A CA 1
ATOM 924 C C . ALA A 1 113 ? 18.073 -6.116 -19.885 1.00 96.12 113 ALA A C 1
ATOM 926 O O . ALA A 1 113 ? 18.884 -6.252 -20.807 1.00 96.12 113 ALA A O 1
ATOM 927 N N . ALA A 1 114 ? 18.473 -5.991 -18.618 1.00 95.31 114 ALA A N 1
ATOM 928 C CA . ALA A 1 114 ? 19.876 -6.030 -18.215 1.00 95.31 114 ALA A CA 1
ATOM 929 C C . ALA A 1 114 ? 20.527 -7.385 -18.542 1.00 95.31 114 ALA A C 1
ATOM 931 O O . ALA A 1 114 ? 21.645 -7.427 -19.062 1.00 95.31 114 ALA A O 1
ATOM 932 N N . SER A 1 115 ? 19.819 -8.488 -18.291 1.00 94.88 115 SER A N 1
ATOM 933 C CA . SER A 1 115 ? 20.298 -9.845 -18.581 1.00 94.88 115 SER A CA 1
ATOM 934 C C . SER A 1 115 ? 20.481 -10.083 -20.080 1.00 94.88 115 SER A C 1
ATOM 936 O O . SER A 1 115 ? 21.509 -10.620 -20.494 1.00 94.88 115 SER A O 1
ATOM 938 N N . ALA A 1 116 ? 19.537 -9.626 -20.908 1.00 93.94 116 ALA A N 1
ATOM 939 C CA . ALA A 1 116 ? 19.648 -9.707 -22.363 1.00 93.94 116 ALA A CA 1
ATOM 940 C C . ALA A 1 116 ? 20.877 -8.939 -22.884 1.00 93.94 116 ALA A C 1
ATOM 942 O O . ALA A 1 116 ? 21.669 -9.489 -23.649 1.00 93.94 116 ALA A O 1
ATOM 943 N N . ARG A 1 117 ? 21.103 -7.709 -22.397 1.00 92.31 117 ARG A N 1
ATOM 944 C CA . ARG A 1 117 ? 22.281 -6.901 -22.766 1.00 92.31 117 ARG A CA 1
ATOM 945 C C . ARG A 1 117 ? 23.606 -7.561 -22.383 1.00 92.31 117 ARG A C 1
ATOM 947 O O . ARG A 1 117 ? 24.577 -7.439 -23.123 1.00 92.31 117 ARG A O 1
ATOM 954 N N . ARG A 1 118 ? 23.667 -8.254 -21.240 1.00 89.88 118 ARG 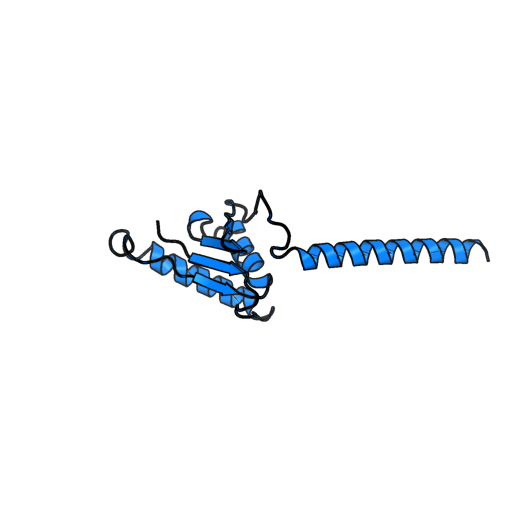A N 1
ATOM 955 C CA . ARG A 1 118 ? 24.875 -8.986 -20.820 1.00 89.88 118 ARG A CA 1
ATOM 956 C C . ARG A 1 118 ? 25.201 -10.141 -21.762 1.00 89.88 118 ARG A C 1
ATOM 958 O O . ARG A 1 118 ? 26.365 -10.307 -22.096 1.00 89.88 118 ARG A O 1
ATOM 965 N N . ARG A 1 119 ? 24.195 -10.898 -22.215 1.00 81.50 119 ARG A N 1
ATOM 966 C CA . ARG A 1 119 ? 24.402 -12.008 -23.161 1.00 81.50 119 ARG A CA 1
ATOM 967 C C . ARG A 1 119 ? 25.000 -11.522 -24.480 1.00 81.50 119 ARG A C 1
ATOM 969 O O . ARG A 1 119 ? 25.981 -12.096 -24.922 1.00 81.50 119 ARG A O 1
ATOM 976 N N . VAL A 1 120 ? 24.480 -10.429 -25.048 1.00 77.50 120 VAL A N 1
ATOM 977 C CA . VAL A 1 120 ? 25.017 -9.840 -26.293 1.00 77.50 120 VAL A CA 1
ATOM 978 C C . VAL A 1 120 ? 26.499 -9.474 -26.153 1.00 77.50 120 VAL A C 1
ATOM 980 O O . VAL A 1 120 ? 27.297 -9.840 -27.004 1.00 77.50 120 VAL A O 1
ATOM 983 N N . LYS A 1 121 ? 26.891 -8.839 -25.039 1.00 68.69 121 LYS A N 1
ATOM 984 C CA . LYS A 1 121 ? 28.296 -8.473 -24.790 1.00 68.69 121 LYS A CA 1
ATOM 985 C C . LYS A 1 121 ? 29.244 -9.666 -24.639 1.00 68.69 121 LYS A C 1
ATOM 987 O O . LYS A 1 121 ? 30.429 -9.507 -24.899 1.00 68.69 121 LYS A O 1
ATOM 992 N N . ILE A 1 122 ? 28.753 -10.814 -24.169 1.00 65.00 122 ILE A N 1
ATOM 993 C CA . ILE A 1 122 ? 29.564 -12.036 -24.066 1.00 65.00 122 ILE A CA 1
ATOM 994 C C . ILE A 1 122 ? 29.859 -12.567 -25.472 1.00 65.00 122 ILE A C 1
ATOM 996 O O . ILE A 1 122 ? 31.020 -12.781 -25.793 1.00 65.00 122 ILE A O 1
ATOM 1000 N N . PHE A 1 123 ? 28.841 -12.661 -26.334 1.00 58.69 123 PHE A N 1
ATOM 1001 C CA . PHE A 1 123 ? 29.029 -13.104 -27.721 1.00 58.69 123 PHE A CA 1
ATOM 1002 C C . PHE A 1 123 ? 29.946 -12.160 -28.523 1.00 58.69 123 PHE A C 1
ATOM 1004 O O . PHE A 1 123 ? 30.838 -12.625 -29.219 1.00 58.69 123 PHE A O 1
ATOM 1011 N N . GLU A 1 124 ? 29.825 -10.837 -28.354 1.00 60.09 124 GLU A N 1
ATOM 1012 C CA . GLU A 1 124 ? 30.734 -9.865 -28.996 1.00 60.09 124 GLU A CA 1
ATOM 1013 C C . GLU A 1 124 ? 32.197 -9.949 -28.513 1.00 60.09 124 GLU A C 1
ATOM 1015 O O . GLU A 1 124 ? 33.096 -9.446 -29.191 1.00 60.09 124 GLU A O 1
ATOM 1020 N N . ALA A 1 125 ? 32.445 -10.520 -27.329 1.00 60.00 125 ALA A N 1
ATOM 1021 C CA . ALA A 1 125 ? 33.784 -10.698 -26.769 1.00 60.00 125 ALA A CA 1
ATOM 1022 C C . ALA A 1 125 ? 34.416 -12.049 -27.143 1.00 60.00 125 ALA A C 1
ATOM 1024 O O . ALA A 1 125 ? 35.638 -12.137 -27.160 1.00 60.00 125 ALA A O 1
ATOM 1025 N N . GLU A 1 126 ? 33.608 -13.072 -27.432 1.00 59.62 126 GLU A N 1
ATOM 1026 C CA . GLU A 1 126 ? 34.064 -14.390 -27.904 1.00 59.62 126 GLU A CA 1
ATOM 1027 C C . GLU A 1 126 ? 34.375 -14.404 -29.414 1.00 59.62 126 GLU A C 1
ATOM 1029 O O . GLU A 1 126 ? 35.201 -15.199 -29.854 1.00 59.62 126 GLU A O 1
ATOM 1034 N N . ASP A 1 127 ? 33.775 -13.494 -30.191 1.00 56.22 127 ASP A N 1
ATOM 1035 C CA . ASP A 1 127 ? 34.028 -13.311 -31.633 1.00 56.22 127 ASP A CA 1
ATOM 1036 C C . ASP A 1 127 ? 35.258 -12.417 -31.955 1.00 56.22 127 ASP A C 1
ATOM 1038 O O . ASP A 1 127 ? 35.469 -12.042 -33.114 1.00 56.22 127 ASP A O 1
ATOM 1042 N N . ARG A 1 128 ? 36.070 -12.038 -30.955 1.00 49.97 128 ARG A N 1
ATOM 1043 C CA . ARG A 1 128 ? 37.308 -11.240 -31.106 1.00 49.97 128 ARG A CA 1
ATOM 1044 C C . ARG A 1 128 ? 38.554 -12.043 -30.760 1.00 49.97 128 ARG A C 1
ATOM 1046 O O . ARG A 1 128 ? 39.568 -11.828 -31.461 1.00 49.97 128 ARG A O 1
#

pLDDT: mean 89.28, std 13.76, range [47.94, 98.19]

Secondary structure (DSSP, 8-state):
---EEEEEEEEEEP--TTTHHHHHHHHHHHHHHHHHS-TTTTTSPPPPEEEESSSHHHHHHHHHHHTTSS-GGGEEEEETTEEE---TTS--SSPPTTSS-HHHHHHHHHHHHHHHHHHHHHHHHHT-